Protein AF-A0A1H0BPI9-F1 (afdb_monomer)

Mean predicted aligned error: 8.84 Å

Secondary structure (DSSP, 8-state):
-EEEEEETTEEEEEEEEEEEE-TTS-EEEEEEEEEEE-TTS-EEEEESSHHHHHHHHHHTS----------

Radius of gyration: 16.15 Å; Cα contacts (8 Å, |Δi|>4): 115; chains: 1; bounding box: 46×27×42 Å

Nearest PDB structures (foldseek):
  6ywy-assembly1_F  TM=4.238E-01  e=1.451E+00  Neurospora crassa
  7lxt-assembly1_J  TM=4.972E-01  e=2.852E+00  Plasmodium falciparum 3D7
  7jrk-assembly1_B  TM=5.351E-01  e=4.662E+00  Pseudomonas aeruginosa
  3c7o-assembly1_A  TM=4.989E-01  e=7.622E+00  Bacillus subtilis
  3g7s-assembly1_A  TM=2.556E-01  e=3.647E+00  Archaeoglobus fulgidus DSM 4304

Foldseek 3Di:
DAFDDQDPQKTKDKDFDDFDADPVRDGPGTQIWIWIAHNVRDIDDTHRDPVVVNVCCVPVVPPPPPDDDDD

Solvent-accessible surface area (backbone atoms only — not comparable to full-atom values): 4318 Å² total; per-residue (Å²): 115,45,82,74,47,76,57,98,69,24,39,34,28,42,34,76,79,48,66,44,60,48,99,83,72,45,79,75,44,71,41,55,27,19,32,40,26,40,80,84,71,53,75,51,76,70,22,78,37,69,67,52,39,52,52,41,39,60,72,79,52,46,74,82,74,77,81,85,81,83,132

Structure (mmCIF, N/CA/C/O backbone):
data_AF-A0A1H0BPI9-F1
#
_entry.id   AF-A0A1H0BPI9-F1
#
loop_
_atom_site.group_PDB
_atom_site.id
_atom_site.type_symbol
_atom_site.label_atom_id
_atom_site.label_alt_id
_atom_site.label_comp_id
_atom_site.label_asym_id
_atom_site.label_entity_id
_atom_site.label_seq_id
_atom_site.pdbx_PDB_ins_code
_atom_site.Cartn_x
_atom_site.Cartn_y
_atom_site.Cartn_z
_atom_site.occupancy
_atom_site.B_iso_or_equiv
_atom_site.auth_seq_id
_atom_site.auth_comp_id
_atom_site.auth_asym_id
_atom_site.auth_atom_id
_atom_site.pdbx_PDB_model_num
ATOM 1 N N . MET A 1 1 ? -1.204 -10.006 -4.227 1.00 73.81 1 MET A N 1
ATOM 2 C CA . MET A 1 1 ? -0.971 -8.816 -3.381 1.00 73.81 1 MET A CA 1
ATOM 3 C C . MET A 1 1 ? -0.745 -9.316 -1.964 1.00 73.81 1 MET A C 1
ATOM 5 O O . MET A 1 1 ? -1.361 -10.313 -1.606 1.00 73.81 1 MET A O 1
ATOM 9 N N . ALA A 1 2 ? 0.190 -8.724 -1.226 1.00 84.56 2 ALA A N 1
ATOM 10 C CA . ALA A 1 2 ? 0.570 -9.141 0.123 1.00 84.56 2 ALA A CA 1
ATOM 11 C C . ALA A 1 2 ? 0.194 -8.053 1.131 1.00 84.56 2 ALA A C 1
ATOM 13 O O . ALA A 1 2 ? 0.397 -6.871 0.858 1.00 84.56 2 ALA A O 1
ATOM 14 N N . ILE A 1 3 ? -0.340 -8.441 2.291 1.00 86.94 3 ILE A N 1
ATOM 15 C CA . ILE A 1 3 ? -0.643 -7.496 3.372 1.00 86.94 3 ILE A CA 1
ATOM 16 C C . ILE A 1 3 ? 0.680 -6.952 3.908 1.00 86.94 3 ILE A C 1
ATOM 18 O O . ILE A 1 3 ? 1.525 -7.717 4.368 1.00 86.94 3 ILE A O 1
ATOM 22 N N . VAL A 1 4 ? 0.848 -5.633 3.843 1.00 90.00 4 VAL A N 1
ATOM 23 C CA . VAL A 1 4 ? 2.039 -4.950 4.363 1.00 90.00 4 VAL A CA 1
ATOM 24 C C . VAL A 1 4 ? 1.788 -4.427 5.762 1.00 90.00 4 VAL A C 1
ATOM 26 O O . VAL A 1 4 ? 2.633 -4.572 6.638 1.00 90.00 4 VAL A O 1
ATOM 29 N N . GLU A 1 5 ? 0.628 -3.812 5.984 1.00 90.50 5 GLU A N 1
ATOM 30 C CA . GLU A 1 5 ? 0.332 -3.150 7.250 1.00 90.50 5 GLU A CA 1
ATOM 31 C C . GLU A 1 5 ? -1.176 -3.024 7.464 1.00 90.50 5 GLU A C 1
ATOM 33 O O . GLU A 1 5 ? -1.953 -2.975 6.514 1.00 90.50 5 GLU A O 1
ATOM 38 N N . THR A 1 6 ? -1.594 -2.930 8.725 1.00 88.31 6 THR A N 1
ATOM 39 C CA . THR A 1 6 ? -2.942 -2.481 9.087 1.00 88.31 6 THR A CA 1
ATOM 40 C C . THR A 1 6 ? -2.845 -1.098 9.733 1.00 88.31 6 THR A C 1
ATOM 42 O O . THR A 1 6 ? -2.123 -0.927 10.711 1.00 88.31 6 THR A O 1
ATOM 45 N N . TYR A 1 7 ? -3.568 -0.110 9.205 1.00 87.69 7 TYR A N 1
ATOM 46 C CA . TYR A 1 7 ? -3.543 1.284 9.651 1.00 87.69 7 TYR A CA 1
ATOM 47 C C . TYR A 1 7 ? -4.967 1.792 9.918 1.00 87.69 7 TYR A C 1
ATOM 49 O O . TYR A 1 7 ? -5.811 1.777 9.027 1.00 87.69 7 TYR A O 1
ATOM 57 N N . LYS A 1 8 ? -5.260 2.226 11.154 1.00 85.88 8 LYS A N 1
ATOM 58 C CA . LYS A 1 8 ? -6.592 2.721 11.584 1.00 85.88 8 LYS A CA 1
ATOM 59 C C . LYS A 1 8 ? -7.765 1.768 11.266 1.00 85.88 8 LYS A C 1
ATOM 61 O O . LYS A 1 8 ? -8.870 2.208 10.971 1.00 85.88 8 LYS A O 1
ATOM 66 N N . GLY A 1 9 ? -7.524 0.455 11.314 1.00 85.31 9 GLY A N 1
ATOM 67 C CA . GLY A 1 9 ? -8.518 -0.575 10.978 1.00 85.31 9 GLY A CA 1
ATOM 68 C C . GLY A 1 9 ? -8.648 -0.880 9.480 1.00 85.31 9 GLY A C 1
ATOM 69 O O . GLY A 1 9 ? -9.376 -1.800 9.116 1.00 85.31 9 GLY A O 1
ATOM 70 N N . TYR A 1 10 ? -7.925 -0.162 8.619 1.00 87.81 10 TYR A N 1
ATOM 71 C CA . TYR A 1 10 ? -7.787 -0.466 7.196 1.00 87.81 10 TYR A CA 1
ATOM 72 C C . TYR A 1 10 ? -6.577 -1.366 6.967 1.00 87.81 10 TYR A C 1
ATOM 74 O O . TYR A 1 10 ? -5.528 -1.165 7.575 1.00 87.81 10 TYR A O 1
ATOM 82 N N . GLN A 1 11 ? -6.693 -2.331 6.064 1.00 91.00 11 GLN A N 1
ATOM 83 C CA . GLN A 1 11 ? -5.564 -3.140 5.615 1.00 91.00 11 GLN A CA 1
ATOM 84 C C . GLN A 1 11 ? -4.934 -2.496 4.386 1.00 91.00 11 GLN A C 1
ATOM 86 O O . GLN A 1 11 ? -5.630 -2.086 3.461 1.00 91.00 11 GLN A O 1
ATOM 91 N N . ILE A 1 12 ? -3.611 -2.402 4.369 1.00 90.94 12 ILE A N 1
ATOM 92 C CA . ILE A 1 12 ? -2.845 -1.940 3.220 1.00 90.94 12 ILE A CA 1
ATOM 93 C C . ILE A 1 12 ? -2.141 -3.150 2.618 1.00 90.94 12 ILE A C 1
ATOM 95 O O . ILE A 1 12 ? -1.323 -3.803 3.271 1.00 90.94 12 ILE A O 1
ATOM 99 N N . GLU A 1 13 ? -2.453 -3.437 1.360 1.00 92.69 13 GLU A N 1
ATOM 100 C CA . GLU A 1 13 ? -1.820 -4.504 0.592 1.00 92.69 13 GLU A CA 1
ATOM 101 C C . GLU A 1 13 ? -0.885 -3.931 -0.469 1.00 92.69 13 GLU A C 1
ATOM 103 O O . GLU A 1 13 ? -1.282 -3.066 -1.247 1.00 92.69 13 GLU A O 1
ATOM 108 N N . GLU A 1 14 ? 0.338 -4.449 -0.546 1.00 90.19 14 GLU A N 1
ATOM 109 C CA . GLU A 1 14 ? 1.277 -4.163 -1.627 1.00 90.19 14 GLU A CA 1
ATOM 110 C C . GLU A 1 14 ? 1.087 -5.168 -2.763 1.00 90.19 14 GLU A C 1
ATOM 112 O O . GLU A 1 14 ? 0.968 -6.386 -2.585 1.00 90.19 14 GLU A O 1
ATOM 117 N N . GLY A 1 15 ? 1.038 -4.631 -3.969 1.00 87.31 15 GLY A N 1
ATOM 118 C CA . GLY A 1 15 ? 0.970 -5.370 -5.208 1.00 87.31 15 GLY A CA 1
ATOM 119 C C . GLY A 1 15 ? 1.843 -4.737 -6.268 1.00 87.31 15 GLY A C 1
ATOM 120 O O . GLY A 1 15 ? 2.338 -3.625 -6.118 1.00 87.31 15 GLY A O 1
ATOM 121 N N . LEU A 1 16 ? 1.989 -5.459 -7.365 1.00 84.56 16 LEU A N 1
ATOM 122 C CA . LEU A 1 16 ? 2.637 -4.973 -8.569 1.00 84.56 16 LEU A CA 1
ATOM 123 C C . LEU A 1 16 ? 1.523 -4.591 -9.540 1.00 84.56 16 LEU A C 1
ATOM 125 O O . LEU A 1 16 ? 0.648 -5.418 -9.800 1.00 84.56 16 LEU A O 1
ATOM 129 N N . THR A 1 17 ? 1.502 -3.350 -10.023 1.00 78.81 17 THR A N 1
ATOM 130 C CA . THR A 1 17 ? 0.434 -2.868 -10.928 1.00 78.81 17 THR A CA 1
ATOM 131 C C . THR A 1 17 ? 0.927 -2.546 -12.326 1.00 78.81 17 THR A C 1
ATOM 133 O O . THR A 1 17 ? 0.123 -2.239 -13.201 1.00 78.81 17 THR A O 1
ATOM 136 N N . GLY A 1 18 ? 2.234 -2.641 -12.55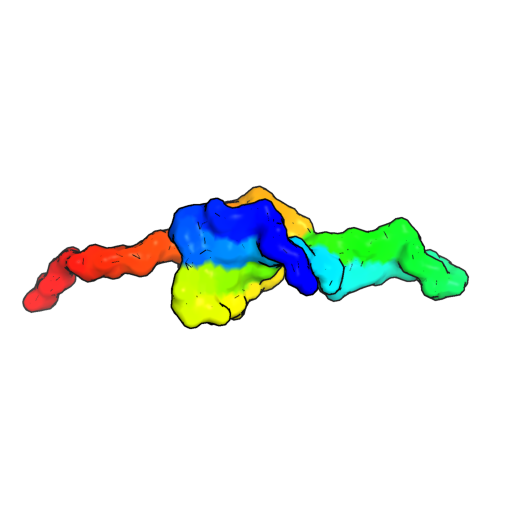2 1.00 74.12 18 GLY A N 1
ATOM 137 C CA . GLY A 1 18 ? 2.838 -2.422 -13.853 1.00 74.12 18 GLY A CA 1
ATOM 138 C C . GLY A 1 18 ? 4.327 -2.721 -13.838 1.00 74.12 18 GLY A C 1
ATOM 139 O O . GLY A 1 18 ? 4.935 -2.903 -12.783 1.00 74.12 18 GLY A O 1
ATOM 140 N N . GLY A 1 19 ? 4.906 -2.766 -15.030 1.00 81.94 19 GLY A N 1
ATOM 141 C CA . GLY A 1 19 ? 6.333 -2.937 -15.237 1.00 81.94 19 GLY A CA 1
ATOM 142 C C . GLY A 1 19 ? 6.834 -1.938 -16.264 1.00 81.94 19 GLY A C 1
ATOM 143 O O . GLY A 1 19 ? 6.129 -1.618 -17.222 1.00 81.94 19 GLY A O 1
ATOM 144 N N . ARG A 1 20 ? 8.046 -1.431 -16.062 1.00 82.88 20 ARG A N 1
ATOM 145 C CA . ARG A 1 20 ? 8.807 -0.792 -17.126 1.00 82.88 20 ARG A CA 1
ATOM 146 C C . ARG A 1 20 ? 9.573 -1.890 -17.849 1.00 82.88 20 ARG A C 1
ATOM 148 O O . ARG A 1 20 ? 10.312 -2.641 -17.215 1.00 82.88 20 ARG A O 1
ATOM 155 N N . TYR A 1 21 ? 9.399 -1.942 -19.159 1.00 88.12 21 TYR A N 1
ATOM 156 C CA . TYR A 1 21 ? 10.102 -2.865 -20.039 1.00 88.12 21 TYR A CA 1
ATOM 157 C C . TYR A 1 21 ? 11.166 -2.094 -20.825 1.00 88.12 21 TYR A C 1
ATOM 159 O O . TYR A 1 21 ? 10.982 -0.909 -21.127 1.00 88.12 21 TYR A O 1
ATOM 167 N N . ASP A 1 22 ? 12.309 -2.725 -21.080 1.00 88.88 22 ASP A N 1
ATOM 168 C CA . ASP A 1 22 ? 13.340 -2.181 -21.959 1.00 88.88 22 ASP A CA 1
ATOM 169 C C . ASP A 1 22 ? 12.976 -2.415 -23.437 1.00 88.88 22 ASP A C 1
ATOM 171 O O . ASP A 1 22 ? 11.944 -2.998 -23.769 1.00 88.88 22 ASP A O 1
ATOM 175 N N . SER A 1 23 ? 13.832 -1.957 -24.353 1.00 91.00 23 SER A N 1
ATOM 176 C CA . SER A 1 23 ? 13.630 -2.142 -25.797 1.00 91.00 23 SER A CA 1
ATOM 177 C C . SER A 1 23 ? 13.698 -3.606 -26.258 1.0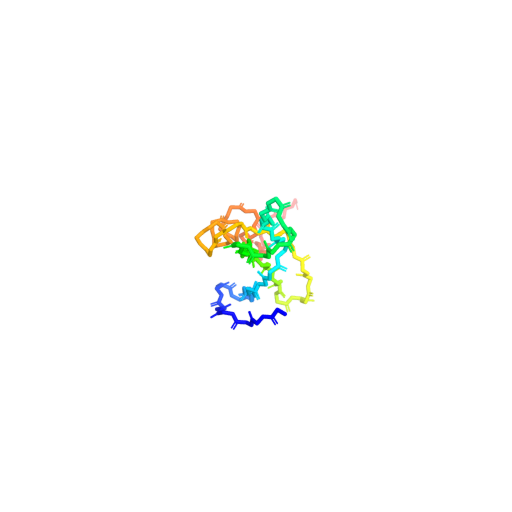0 91.00 23 SER A C 1
ATOM 179 O O . SER A 1 23 ? 13.385 -3.883 -27.413 1.00 91.00 23 SER A O 1
ATOM 181 N N . ASN A 1 24 ? 14.129 -4.521 -25.388 1.00 93.62 24 ASN A N 1
ATOM 182 C CA . ASN A 1 24 ? 14.224 -5.958 -25.637 1.00 93.62 24 ASN A CA 1
ATOM 183 C C . ASN A 1 24 ? 13.092 -6.735 -24.937 1.00 93.62 24 ASN A C 1
ATOM 185 O O . ASN A 1 24 ? 13.181 -7.955 -24.829 1.00 93.62 24 ASN A O 1
ATOM 189 N N . ASP A 1 25 ? 12.057 -6.037 -24.454 1.00 88.31 25 ASP A N 1
ATOM 190 C CA . ASP A 1 25 ? 10.921 -6.598 -23.711 1.00 88.31 25 ASP A CA 1
ATOM 191 C C . ASP A 1 25 ? 11.308 -7.274 -22.380 1.00 88.31 25 ASP A C 1
ATOM 193 O O . ASP A 1 25 ? 10.556 -8.063 -21.804 1.00 88.31 25 ASP A O 1
ATOM 197 N N . ASN A 1 26 ? 12.479 -6.937 -21.834 1.00 90.62 26 ASN A N 1
ATOM 198 C CA . ASN A 1 26 ? 12.861 -7.362 -20.496 1.00 90.62 26 ASN A CA 1
ATOM 199 C C . ASN A 1 26 ? 12.266 -6.413 -19.463 1.00 90.62 26 ASN A C 1
ATOM 201 O O . ASN A 1 26 ? 12.398 -5.192 -19.557 1.00 90.62 26 ASN A O 1
ATOM 205 N N . LEU A 1 27 ? 11.663 -6.983 -18.425 1.00 85.50 27 LEU A N 1
ATOM 206 C CA . LEU A 1 27 ? 11.188 -6.234 -17.272 1.00 85.50 27 LEU A CA 1
ATOM 207 C C . LEU A 1 27 ? 12.385 -5.651 -16.499 1.00 85.50 27 LEU A C 1
ATOM 209 O O . LEU A 1 27 ? 13.137 -6.390 -15.866 1.00 85.50 27 LEU A O 1
ATOM 213 N N . VAL A 1 28 ? 12.547 -4.328 -16.539 1.00 88.88 28 VAL A N 1
ATOM 214 C CA . VAL A 1 28 ? 13.658 -3.604 -15.887 1.00 88.88 28 VAL A CA 1
ATOM 215 C C . VAL A 1 28 ? 13.267 -2.988 -14.552 1.00 88.88 28 VAL A C 1
ATOM 217 O O . VAL A 1 28 ? 14.128 -2.770 -13.706 1.00 88.88 28 VAL A O 1
ATOM 220 N N . ASP A 1 29 ? 11.986 -2.689 -14.359 1.00 84.88 29 ASP A N 1
ATOM 221 C CA . ASP A 1 29 ? 11.481 -2.133 -13.106 1.00 84.88 29 ASP A CA 1
ATOM 222 C C . ASP A 1 29 ? 10.021 -2.537 -12.905 1.00 84.88 29 ASP A C 1
ATOM 224 O O . ASP A 1 29 ? 9.266 -2.665 -13.871 1.00 84.88 29 ASP A O 1
ATOM 228 N N . GLN A 1 30 ? 9.609 -2.735 -11.657 1.00 82.69 30 GLN A N 1
ATOM 229 C CA . GLN A 1 30 ? 8.231 -3.062 -11.309 1.00 82.69 30 GLN A CA 1
ATOM 230 C C . GLN A 1 30 ? 7.625 -1.949 -10.469 1.00 82.69 30 GLN A C 1
ATOM 232 O O . GLN A 1 30 ? 8.107 -1.607 -9.390 1.00 82.69 30 GLN A O 1
ATOM 237 N N . VAL A 1 31 ? 6.496 -1.431 -1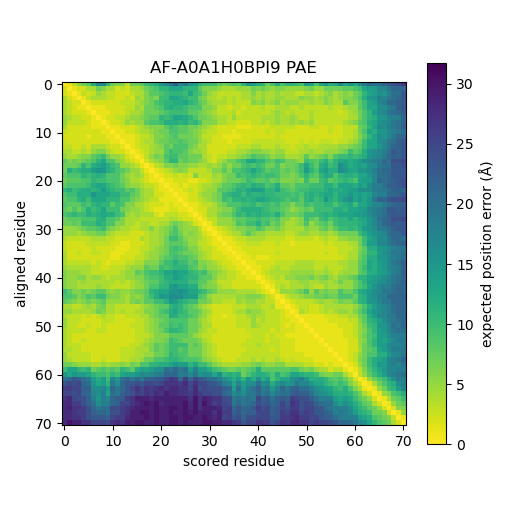0.942 1.00 83.38 31 VAL A N 1
ATOM 238 C CA . VAL A 1 31 ? 5.736 -0.419 -10.223 1.00 83.38 31 VAL A CA 1
ATOM 239 C C . VAL A 1 31 ? 4.973 -1.103 -9.100 1.00 83.38 31 VAL A C 1
ATOM 241 O O . VAL A 1 31 ? 4.042 -1.886 -9.327 1.00 83.38 31 VAL A O 1
ATOM 244 N N . LYS A 1 32 ? 5.374 -0.783 -7.871 1.00 85.44 32 LYS A N 1
ATOM 245 C CA . LYS A 1 32 ? 4.622 -1.133 -6.672 1.00 85.44 32 LYS A CA 1
ATOM 246 C C . LYS A 1 32 ? 3.389 -0.249 -6.560 1.00 85.44 32 LYS A C 1
ATOM 248 O O . LYS A 1 32 ? 3.449 0.954 -6.812 1.00 85.44 32 LYS A O 1
ATOM 253 N N . ALA A 1 33 ? 2.291 -0.834 -6.108 1.00 89.12 33 ALA A N 1
ATOM 254 C CA . ALA A 1 33 ? 1.149 -0.081 -5.634 1.00 89.12 33 ALA A CA 1
ATOM 255 C C . ALA A 1 33 ? 0.595 -0.653 -4.338 1.00 89.12 33 ALA A C 1
ATOM 257 O O . ALA A 1 33 ? 0.696 -1.842 -4.046 1.00 89.12 33 ALA A O 1
ATOM 258 N N . TYR A 1 34 ? -0.050 0.229 -3.595 1.00 90.31 34 TYR A N 1
ATOM 259 C CA . TYR A 1 34 ? -0.606 -0.004 -2.282 1.00 90.31 34 TYR A CA 1
ATOM 260 C C . TYR A 1 34 ? -2.120 0.140 -2.381 1.00 90.31 34 TYR A C 1
ATOM 262 O O . TYR A 1 34 ? -2.637 1.233 -2.606 1.00 90.31 34 TYR A O 1
ATOM 270 N N . SER A 1 35 ? -2.834 -0.974 -2.262 1.00 90.06 35 SER A N 1
ATOM 271 C CA . SER A 1 35 ? -4.294 -0.988 -2.169 1.00 90.06 35 SER A CA 1
ATOM 272 C C . SER A 1 35 ? -4.712 -0.812 -0.719 1.00 90.06 35 SER A C 1
ATOM 274 O O . SER A 1 35 ? -4.127 -1.4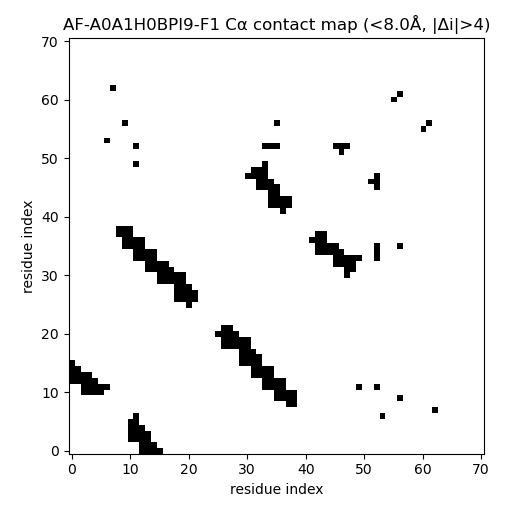29 0.167 1.00 90.06 35 SER A O 1
ATOM 276 N N . VAL A 1 36 ? -5.759 -0.029 -0.483 1.00 89.81 36 VAL A N 1
ATOM 277 C CA . VAL A 1 36 ? -6.370 0.108 0.842 1.00 89.81 36 VAL A CA 1
ATOM 278 C C . VAL A 1 36 ? -7.658 -0.708 0.878 1.00 89.81 36 VAL A C 1
ATOM 280 O O . VAL A 1 36 ? -8.519 -0.541 0.020 1.00 89.81 36 VAL A O 1
ATOM 283 N N . ILE A 1 37 ? -7.802 -1.583 1.865 1.00 89.75 37 ILE A N 1
ATOM 284 C CA . ILE A 1 37 ? -8.988 -2.400 2.114 1.00 89.75 37 ILE A CA 1
ATOM 285 C C . ILE A 1 37 ? -9.622 -1.927 3.417 1.00 89.75 37 ILE A C 1
ATOM 287 O O . ILE A 1 37 ? -8.985 -1.876 4.468 1.00 89.75 37 ILE A O 1
ATOM 291 N N . SER A 1 38 ? -10.893 -1.559 3.339 1.00 86.25 38 SER A N 1
ATOM 292 C CA . SER A 1 38 ? -11.686 -1.164 4.500 1.00 86.25 38 SER A CA 1
ATOM 293 C C . SER A 1 38 ? -11.972 -2.340 5.436 1.00 86.25 38 SER A C 1
ATOM 295 O O . SER A 1 38 ? -12.011 -3.484 4.984 1.00 86.25 38 SER A O 1
ATOM 297 N N . PRO A 1 39 ? -12.292 -2.082 6.719 1.00 82.31 39 PRO A N 1
ATOM 298 C CA . PRO A 1 39 ? -12.719 -3.133 7.646 1.00 82.31 39 PRO A CA 1
ATOM 299 C C . PRO A 1 39 ? -13.966 -3.902 7.174 1.00 82.31 39 PRO A C 1
ATOM 301 O O . PRO A 1 39 ? -14.250 -4.991 7.658 1.00 82.31 39 PRO A O 1
ATOM 304 N N . LYS A 1 40 ? -14.721 -3.335 6.224 1.00 84.06 40 LYS A N 1
ATOM 305 C CA . LYS A 1 40 ? -15.885 -3.961 5.580 1.00 84.06 40 LYS A CA 1
ATOM 306 C C . LYS A 1 40 ? -15.508 -4.850 4.383 1.00 84.06 40 LYS A C 1
ATOM 308 O O . LYS A 1 40 ? -16.396 -5.360 3.712 1.00 84.06 40 LYS A O 1
ATOM 313 N N . GLY A 1 41 ? -14.217 -4.987 4.073 1.00 82.38 41 GLY A N 1
ATOM 314 C CA . GLY A 1 41 ? -13.701 -5.750 2.933 1.00 82.38 41 GLY A CA 1
ATOM 315 C C . GLY A 1 41 ? -13.749 -5.015 1.588 1.00 82.38 41 GLY A C 1
ATOM 316 O O . GLY A 1 41 ? -13.376 -5.588 0.568 1.00 82.38 41 GLY A O 1
ATOM 317 N N . VAL A 1 42 ? -14.183 -3.749 1.551 1.00 85.50 42 VAL A N 1
ATOM 318 C CA . VAL A 1 42 ? -14.214 -2.953 0.311 1.00 85.50 42 VAL A CA 1
ATOM 319 C C . VAL A 1 42 ? -12.813 -2.450 -0.012 1.00 85.50 42 VAL A C 1
ATOM 321 O O . VAL A 1 42 ? -12.182 -1.816 0.836 1.00 85.50 42 VAL A O 1
ATOM 324 N N . ARG A 1 43 ? -12.353 -2.723 -1.234 1.00 84.94 43 ARG A N 1
ATOM 325 C CA . ARG A 1 43 ? -11.043 -2.328 -1.761 1.00 84.94 43 ARG A CA 1
ATOM 326 C C . ARG A 1 43 ? -11.149 -0.968 -2.454 1.00 84.94 43 ARG A C 1
ATOM 328 O O . ARG A 1 43 ? -12.012 -0.782 -3.308 1.00 84.94 43 ARG A O 1
ATOM 335 N N . SER A 1 44 ? -10.273 -0.044 -2.087 1.00 80.94 44 SER A N 1
ATOM 336 C CA . SER A 1 44 ? -10.214 1.324 -2.606 1.00 80.94 44 SER A CA 1
ATOM 337 C C . SER A 1 44 ? -9.011 1.533 -3.534 1.00 80.94 44 SER A C 1
ATOM 339 O O . SER A 1 44 ? -8.230 0.617 -3.796 1.00 80.94 44 SER A O 1
ATOM 341 N N . MET A 1 45 ? -8.884 2.766 -4.032 1.00 77.31 45 MET A N 1
ATOM 342 C CA . MET A 1 45 ? -7.860 3.239 -4.964 1.00 77.31 45 MET A CA 1
ATOM 343 C C . MET A 1 45 ? -6.435 2.775 -4.619 1.00 77.31 45 MET A C 1
ATOM 345 O O . MET A 1 45 ? -5.994 2.845 -3.471 1.00 77.31 45 MET A O 1
ATOM 349 N N . THR A 1 46 ? -5.704 2.340 -5.646 1.00 83.94 46 THR A N 1
ATOM 350 C CA . THR A 1 46 ? -4.289 1.964 -5.565 1.00 83.94 46 THR A CA 1
ATOM 351 C C . THR A 1 46 ? -3.399 3.201 -5.535 1.00 83.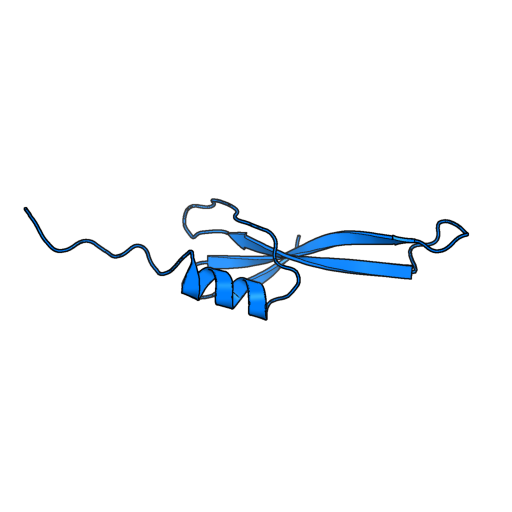94 46 THR A C 1
ATOM 353 O O . THR A 1 46 ? -3.467 4.032 -6.439 1.00 83.94 46 THR A O 1
ATOM 356 N N . GLN A 1 47 ? -2.537 3.302 -4.527 1.00 86.94 47 GLN A N 1
ATOM 357 C CA . GLN A 1 47 ? -1.576 4.392 -4.352 1.00 86.94 47 GLN A CA 1
ATOM 358 C C . GLN A 1 47 ? -0.162 3.949 -4.729 1.00 86.94 47 GLN A C 1
ATOM 360 O O . GLN A 1 47 ? 0.181 2.783 -4.581 1.00 86.94 47 GLN A O 1
ATOM 365 N N . SER A 1 48 ? 0.691 4.869 -5.171 1.00 85.31 48 SER A N 1
ATOM 366 C CA . SER A 1 48 ? 2.070 4.554 -5.584 1.00 85.31 48 SER A CA 1
ATOM 367 C C . SER A 1 48 ? 3.042 4.335 -4.418 1.00 85.31 48 SER A C 1
ATOM 369 O O . SER A 1 48 ? 4.104 3.749 -4.602 1.00 85.31 48 SER A O 1
ATOM 371 N N . THR A 1 49 ? 2.701 4.787 -3.206 1.00 87.62 49 THR A N 1
ATOM 372 C CA . THR A 1 49 ? 3.542 4.622 -2.008 1.00 87.62 49 THR A CA 1
ATOM 373 C C . THR A 1 49 ? 2.712 4.301 -0.766 1.00 87.62 49 THR A C 1
ATOM 375 O O . THR A 1 49 ? 1.547 4.695 -0.663 1.00 87.62 49 THR A O 1
ATOM 378 N N . LEU A 1 50 ? 3.337 3.649 0.220 1.00 88.06 50 LEU A N 1
ATOM 379 C CA . LEU A 1 50 ? 2.720 3.375 1.522 1.00 88.06 50 LEU A CA 1
ATOM 380 C C . LEU A 1 50 ? 2.296 4.672 2.234 1.00 88.06 50 LEU A C 1
ATOM 382 O O . LEU A 1 50 ? 1.223 4.736 2.830 1.00 88.06 50 LEU A O 1
ATOM 386 N N . ALA A 1 51 ? 3.108 5.728 2.138 1.00 89.31 51 ALA A N 1
ATOM 387 C CA . ALA A 1 51 ? 2.788 7.031 2.715 1.00 89.31 51 ALA A CA 1
ATOM 388 C C . ALA A 1 51 ? 1.553 7.669 2.056 1.00 89.31 51 ALA A C 1
ATOM 390 O O . ALA A 1 51 ? 0.697 8.208 2.757 1.00 89.31 51 ALA A O 1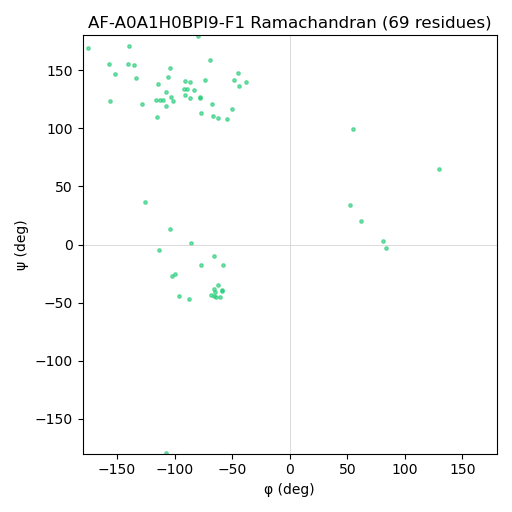
ATOM 391 N N . ALA A 1 52 ? 1.414 7.558 0.729 1.00 88.19 52 ALA A N 1
ATOM 392 C CA . ALA A 1 52 ? 0.222 8.017 0.020 1.00 88.19 52 ALA A CA 1
ATOM 393 C C . ALA A 1 52 ? -1.025 7.203 0.406 1.00 88.19 52 ALA A C 1
ATOM 395 O O . ALA A 1 52 ? -2.084 7.791 0.604 1.00 88.19 52 ALA A O 1
ATOM 396 N N . ALA A 1 53 ? -0.900 5.883 0.601 1.00 88.81 53 ALA A N 1
ATOM 397 C CA . ALA A 1 53 ? -1.985 5.038 1.115 1.00 88.81 53 ALA A CA 1
ATOM 398 C C . ALA A 1 53 ? -2.455 5.471 2.509 1.00 88.81 53 ALA A C 1
ATOM 400 O O . ALA A 1 53 ? -3.656 5.623 2.731 1.00 88.81 53 ALA A O 1
ATOM 401 N N . LYS A 1 54 ? -1.524 5.754 3.427 1.00 89.19 54 LYS A N 1
ATOM 402 C CA . LYS A 1 54 ? -1.857 6.285 4.759 1.00 89.19 54 LYS A CA 1
ATOM 403 C C . LYS A 1 54 ? -2.499 7.667 4.676 1.00 89.19 54 LYS A C 1
ATOM 405 O O . LYS A 1 54 ? -3.549 7.880 5.270 1.00 89.19 54 LYS A O 1
ATOM 410 N N . SER A 1 55 ? -1.941 8.570 3.867 1.00 88.75 55 SER A N 1
ATOM 411 C CA . SER A 1 55 ? -2.514 9.908 3.672 1.00 88.75 55 SER A CA 1
ATOM 412 C C . SER A 1 55 ? -3.916 9.859 3.057 1.00 88.75 55 SER A C 1
ATOM 414 O O . SER A 1 55 ? -4.763 10.672 3.416 1.00 88.75 55 SER A O 1
ATOM 416 N N . TYR A 1 56 ? -4.182 8.899 2.168 1.00 85.94 56 TYR A N 1
ATOM 417 C CA . TYR A 1 56 ? -5.510 8.655 1.611 1.00 85.94 56 TYR A CA 1
ATOM 418 C C . TYR A 1 56 ? -6.493 8.167 2.685 1.00 85.94 56 TYR A C 1
ATOM 420 O O . TYR A 1 56 ? -7.591 8.707 2.784 1.00 85.94 56 TYR A O 1
ATOM 428 N N . ILE A 1 57 ? -6.083 7.230 3.550 1.00 86.75 57 ILE A N 1
ATOM 429 C CA . ILE A 1 57 ? -6.885 6.826 4.719 1.00 86.75 57 ILE A CA 1
ATOM 430 C C . ILE A 1 57 ? -7.160 8.030 5.627 1.00 86.75 57 ILE A C 1
ATOM 432 O O . ILE A 1 57 ? -8.269 8.182 6.117 1.00 86.75 57 ILE A O 1
ATOM 436 N N . ASP A 1 58 ? -6.191 8.918 5.832 1.00 86.06 58 ASP A N 1
ATOM 437 C CA . ASP A 1 58 ? -6.381 10.088 6.693 1.00 86.06 58 ASP A CA 1
ATOM 438 C C . ASP A 1 58 ? -7.361 11.116 6.107 1.00 86.06 58 ASP A C 1
ATOM 440 O O . ASP A 1 58 ? -8.203 11.645 6.838 1.00 86.06 58 ASP A O 1
ATOM 444 N N . LYS A 1 59 ? -7.244 11.404 4.804 1.00 81.31 59 LYS A N 1
ATOM 445 C CA . LYS A 1 59 ? -7.971 12.488 4.119 1.00 81.31 59 LYS A CA 1
ATOM 446 C C . LYS A 1 59 ? -9.339 12.077 3.588 1.00 81.31 59 LYS A C 1
ATOM 448 O O . LYS A 1 59 ? -10.303 12.806 3.773 1.00 81.31 59 LYS A O 1
ATOM 453 N N . GLU A 1 60 ? -9.400 10.939 2.910 1.00 69.12 60 GLU A N 1
ATOM 454 C CA . GLU A 1 60 ? -10.572 10.500 2.142 1.00 69.12 60 GLU A CA 1
ATOM 455 C C . GLU A 1 60 ? -11.368 9.435 2.893 1.00 69.12 60 GLU A C 1
ATOM 457 O O . 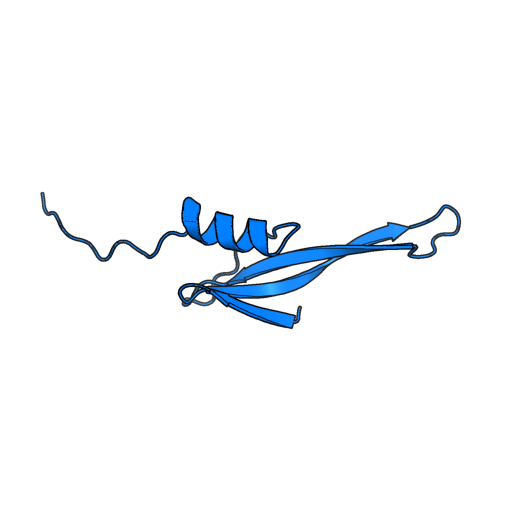GLU A 1 60 ? -12.576 9.305 2.709 1.00 69.12 60 GLU A O 1
ATOM 462 N N . ILE A 1 61 ? -10.691 8.672 3.757 1.00 69.06 61 ILE A N 1
ATOM 463 C CA . ILE A 1 61 ? -11.295 7.564 4.495 1.00 69.06 61 ILE A CA 1
ATOM 464 C C . ILE A 1 61 ? -11.083 7.687 6.003 1.00 69.06 61 ILE A C 1
ATOM 466 O O . ILE A 1 61 ? -10.897 6.684 6.706 1.00 69.06 61 ILE A O 1
ATOM 470 N N . SER A 1 62 ? -11.134 8.932 6.501 1.00 56.31 62 SER A N 1
ATOM 471 C CA . SER A 1 62 ? -11.239 9.202 7.936 1.00 56.31 62 SER A CA 1
ATOM 472 C C . SER A 1 62 ? -12.290 8.266 8.547 1.00 56.31 62 SER A C 1
ATOM 474 O O . SER A 1 62 ? -13.230 7.871 7.842 1.00 56.31 62 SER A O 1
ATOM 476 N N . PRO A 1 63 ? -12.118 7.841 9.818 1.00 50.09 63 PRO A N 1
ATOM 477 C CA . PRO A 1 63 ? -12.989 6.838 10.424 1.00 50.09 63 PRO A CA 1
ATOM 478 C C . PRO A 1 63 ? -14.441 7.228 10.155 1.00 50.09 63 PRO A C 1
ATOM 480 O O . PRO A 1 63 ? -14.721 8.431 10.174 1.00 50.09 63 PRO A O 1
ATOM 483 N N . PRO A 1 64 ? -15.352 6.270 9.879 1.00 47.72 64 PRO A N 1
ATOM 484 C CA . PRO A 1 64 ? -16.756 6.620 9.750 1.00 47.72 64 PRO A CA 1
ATOM 485 C C . PRO A 1 64 ? -17.079 7.439 10.988 1.00 47.72 64 PRO A C 1
ATOM 487 O O . PRO A 1 64 ? -16.896 6.943 12.102 1.00 47.72 64 PRO A O 1
ATOM 490 N N . SER A 1 65 ? -17.435 8.712 10.809 1.00 46.53 65 SER A N 1
ATOM 491 C CA . SER A 1 65 ? -17.911 9.512 11.920 1.00 46.53 65 SER A CA 1
ATOM 492 C C . SER A 1 65 ? -19.065 8.709 12.496 1.00 46.53 65 SER A C 1
ATOM 494 O O . SER A 1 65 ? -20.100 8.539 11.847 1.00 46.53 65 SER A O 1
ATOM 496 N N . TYR A 1 66 ? -18.855 8.115 13.664 1.00 43.66 66 TYR A N 1
ATOM 497 C CA . TYR A 1 66 ? -19.949 7.567 14.428 1.00 43.66 66 TYR A CA 1
ATOM 498 C C . TYR A 1 66 ? -20.818 8.788 14.752 1.00 43.66 66 TYR A C 1
ATOM 500 O O . TYR A 1 66 ? -20.359 9.707 15.424 1.00 43.66 66 TYR A O 1
ATOM 508 N N . ASN A 1 67 ? -21.987 8.851 14.108 1.00 55.16 67 ASN A N 1
ATOM 509 C CA . ASN A 1 67 ? -22.941 9.963 14.111 1.00 55.16 67 ASN A CA 1
ATOM 510 C C . ASN A 1 67 ? -23.082 10.661 15.476 1.00 55.16 67 ASN A C 1
ATOM 512 O O . ASN A 1 67 ? -23.262 9.978 16.483 1.00 55.16 67 ASN A O 1
ATOM 516 N N . HIS A 1 68 ? -23.193 11.996 15.479 1.00 40.12 68 HIS A N 1
ATOM 517 C CA . HIS A 1 68 ? -24.097 12.685 16.410 1.00 40.12 68 HIS A CA 1
ATOM 518 C C . HIS A 1 68 ? -24.526 14.071 15.887 1.00 40.12 68 HIS A C 1
ATOM 520 O O . HIS A 1 68 ? -23.678 14.927 15.652 1.00 40.12 68 HIS A O 1
ATOM 526 N N . GLY A 1 69 ? -25.844 14.284 15.765 1.00 38.12 69 GLY A N 1
ATOM 527 C CA . GLY A 1 69 ? -26.498 15.595 15.622 1.00 38.12 69 GLY A CA 1
ATOM 528 C C . GLY A 1 69 ? -27.469 15.641 14.438 1.00 38.12 69 GLY A C 1
ATOM 529 O O . GLY A 1 69 ? -27.124 16.178 13.398 1.00 38.12 69 GLY A O 1
ATO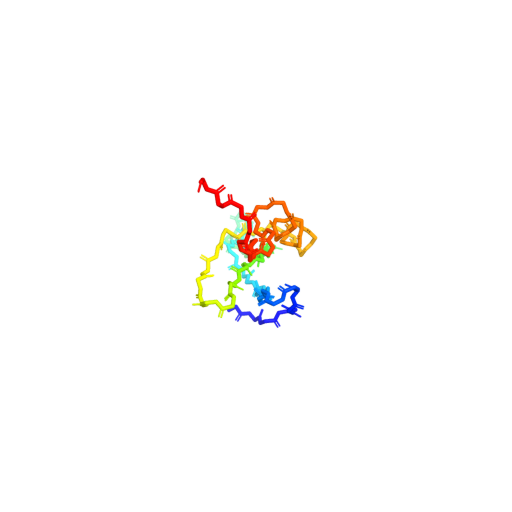M 530 N N . ALA A 1 70 ? -28.567 14.879 14.444 1.00 43.59 70 ALA A N 1
ATOM 531 C CA .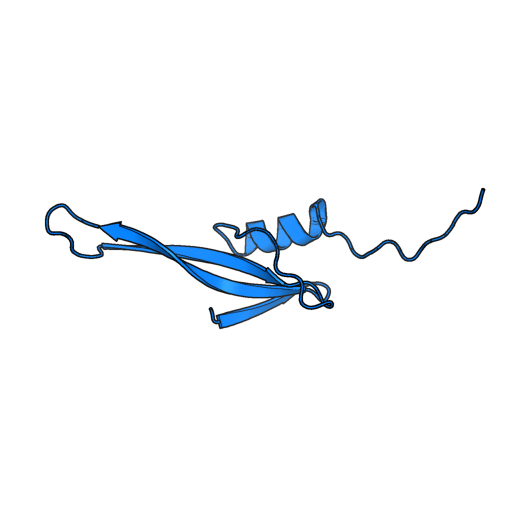 ALA A 1 70 ? -29.862 15.314 14.990 1.00 43.59 70 ALA A CA 1
ATOM 532 C C . ALA A 1 70 ? -30.349 16.632 14.351 1.00 43.59 70 ALA A C 1
ATOM 534 O O . ALA A 1 70 ? -29.889 17.709 14.726 1.00 43.59 70 ALA A O 1
ATOM 535 N N . PHE A 1 71 ? -31.254 16.499 13.376 1.00 40.62 71 PHE A N 1
ATOM 536 C CA . PHE A 1 71 ? -32.212 17.548 13.021 1.00 40.62 71 PHE A CA 1
ATOM 537 C C . PHE A 1 71 ? -33.297 17.631 14.096 1.00 40.62 71 PHE A C 1
ATOM 539 O O . PHE A 1 71 ? -33.621 16.560 14.665 1.00 40.62 71 PHE A O 1
#

Sequence (71 aa):
MAIVETYKGYQIEEGLTGGRYDSNDNLVDQVKAYSVISPKGVRSMTQSTLAAAKSYIDKEISPPSYNHGAF

pLDDT: mean 80.22, std 14.71, range [38.12, 93.62]

Organism: NCBI:txid219572